Protein AF-A0A6J7I271-F1 (afdb_monomer_lite)

Foldseek 3Di:
DVVVVCLDLVNQLQCCAVVRPNDHGPDDLVPDDPVSSVSNVPHDDDPPDDDPCVVVVPDDDDDDPVCPVVVVVCCCVPPVVDD

Radius of gyration: 18.16 Å; chains: 1; bounding box: 30×26×49 Å

Secondary structure (DSSP, 8-state):
-HHHHHTSHHHHHHHHSTTTT-PPPSS-GGGS-HHHHHHHHTSPPPSSSPPHHHHHTTPPPPPPGGGHHHHHHHHIIIIIS--

Sequence (83 aa):
MVANLALSPEQQLAKATPEVWGQFTVLDIDRLPDDARARFEALPSSTVLPSYEELSANAHPELSADWVSPVDEGWRRSVLAGQ

Structure (mmCIF, N/CA/C/O backbone):
data_AF-A0A6J7I271-F1
#
_entry.id   AF-A0A6J7I271-F1
#
loop_
_atom_site.group_PDB
_atom_site.id
_atom_site.type_symbol
_atom_site.label_atom_id
_atom_site.label_alt_id
_atom_site.label_comp_id
_atom_site.label_asym_id
_atom_site.label_entity_id
_atom_site.label_seq_id
_atom_site.pdbx_PDB_ins_code
_atom_site.Cartn_x
_atom_site.Cartn_y
_atom_site.Cartn_z
_atom_site.occupancy
_atom_site.B_iso_or_equiv
_atom_site.auth_seq_id
_atom_site.auth_comp_id
_atom_site.auth_asym_id
_atom_site.auth_atom_id
_atom_site.pdbx_PDB_model_num
ATOM 1 N N . MET A 1 1 ? 10.420 -13.349 13.276 1.00 78.94 1 MET A N 1
ATOM 2 C CA . MET A 1 1 ? 11.189 -12.842 12.112 1.00 78.94 1 MET A CA 1
ATOM 3 C C . MET A 1 1 ? 10.658 -11.469 11.732 1.00 78.94 1 MET A C 1
ATOM 5 O O . MET A 1 1 ? 9.482 -11.225 11.973 1.00 78.94 1 MET A O 1
ATOM 9 N N . VAL A 1 2 ? 11.482 -10.601 11.134 1.0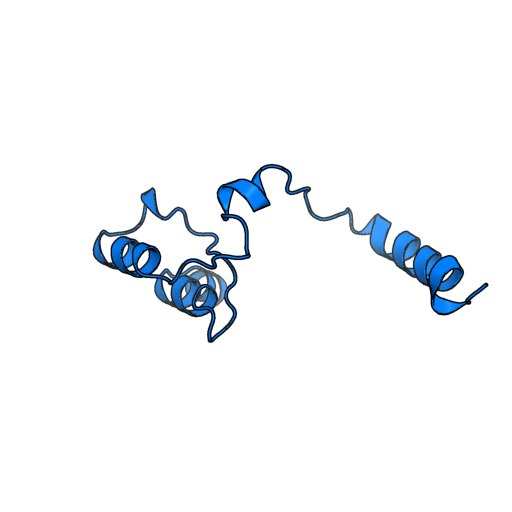0 92.88 2 VAL A N 1
ATOM 10 C CA . VAL A 1 2 ? 11.084 -9.233 10.731 1.00 92.88 2 VAL A CA 1
ATOM 11 C C . VAL A 1 2 ? 9.863 -9.231 9.802 1.00 92.88 2 VAL A C 1
ATOM 13 O O . VAL A 1 2 ? 9.012 -8.363 9.934 1.00 92.88 2 VAL A O 1
ATOM 16 N N . ALA A 1 3 ? 9.706 -10.249 8.950 1.00 95.00 3 ALA A N 1
ATOM 17 C CA . ALA A 1 3 ? 8.523 -10.400 8.100 1.00 95.00 3 ALA A CA 1
ATOM 18 C C . ALA A 1 3 ? 7.202 -10.454 8.896 1.00 95.00 3 ALA A C 1
ATOM 20 O O . ALA A 1 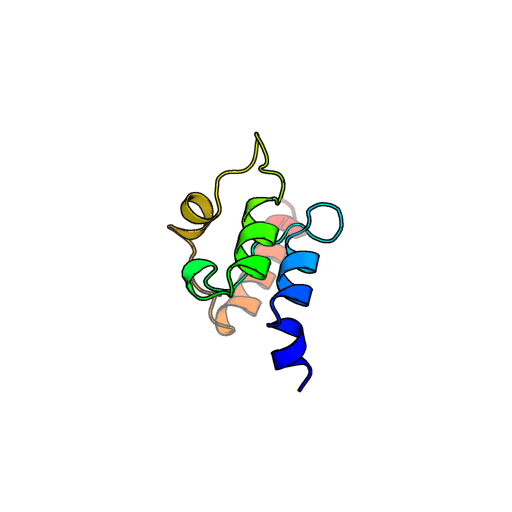3 ? 6.252 -9.762 8.550 1.00 95.00 3 ALA A O 1
ATOM 21 N N . ASN A 1 4 ? 7.152 -11.202 10.007 1.00 94.69 4 ASN A N 1
ATOM 22 C CA . ASN A 1 4 ? 5.945 -11.274 10.842 1.00 94.69 4 ASN A CA 1
ATOM 23 C C . ASN A 1 4 ? 5.642 -9.934 11.516 1.00 94.69 4 ASN A C 1
ATOM 25 O O . ASN A 1 4 ? 4.480 -9.591 11.691 1.00 94.69 4 ASN A O 1
ATOM 29 N N . LEU A 1 5 ? 6.683 -9.184 11.892 1.00 96.19 5 LEU A N 1
ATOM 30 C CA . LEU A 1 5 ? 6.509 -7.837 12.425 1.00 96.19 5 LEU A CA 1
ATOM 31 C C . LEU A 1 5 ? 5.955 -6.906 11.344 1.00 96.19 5 LEU A C 1
ATOM 33 O O . LEU A 1 5 ? 4.986 -6.208 11.600 1.00 96.19 5 LEU A O 1
ATOM 37 N N . ALA A 1 6 ? 6.517 -6.938 10.134 1.00 95.81 6 ALA A N 1
ATOM 38 C CA . ALA A 1 6 ? 6.038 -6.128 9.018 1.00 95.81 6 ALA A CA 1
ATOM 39 C C . ALA A 1 6 ? 4.568 -6.422 8.672 1.00 95.81 6 ALA A C 1
ATOM 41 O O . ALA A 1 6 ? 3.849 -5.515 8.268 1.00 95.81 6 ALA A O 1
ATOM 42 N N . LEU A 1 7 ? 4.110 -7.663 8.864 1.00 96.25 7 LEU A N 1
ATOM 43 C CA . LEU A 1 7 ? 2.720 -8.084 8.667 1.00 96.25 7 LEU A CA 1
ATOM 44 C C . LEU A 1 7 ? 1.838 -7.928 9.921 1.00 96.25 7 LEU A C 1
ATOM 46 O O . LEU A 1 7 ? 0.700 -8.388 9.916 1.00 96.25 7 LEU A O 1
ATOM 50 N N . SER A 1 8 ? 2.314 -7.307 11.004 1.00 96.81 8 SER A N 1
ATOM 51 C CA . SER A 1 8 ? 1.470 -7.084 12.181 1.00 96.81 8 SER A CA 1
ATOM 52 C C . SER A 1 8 ? 0.414 -5.998 11.911 1.00 96.81 8 SER A C 1
ATOM 54 O O . SER A 1 8 ? 0.681 -5.067 11.143 1.00 96.81 8 SER A O 1
ATOM 56 N N . PRO A 1 9 ? -0.767 -6.052 12.56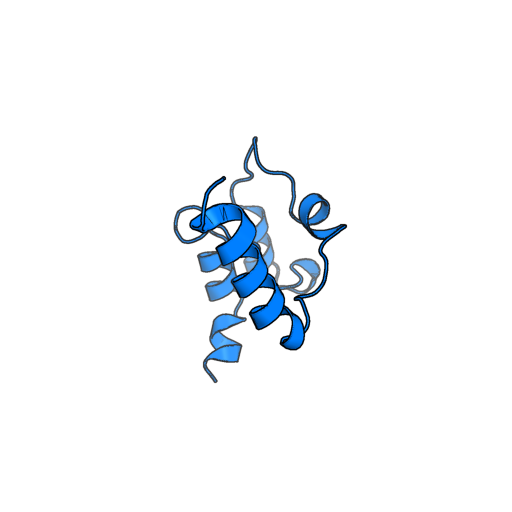3 1.00 97.50 9 PRO A N 1
ATOM 57 C CA . PRO A 1 9 ? -1.784 -5.006 12.431 1.00 97.50 9 PRO A CA 1
ATOM 58 C C . PRO A 1 9 ? -1.252 -3.606 12.745 1.00 97.50 9 PRO A C 1
ATOM 60 O O . PRO A 1 9 ? -1.569 -2.656 12.041 1.00 97.50 9 PRO A O 1
ATOM 63 N N . GLU A 1 10 ? -0.390 -3.479 13.754 1.00 97.12 10 GLU A N 1
ATOM 64 C CA . GLU A 1 10 ? 0.204 -2.199 14.148 1.00 97.12 10 GLU A CA 1
ATOM 65 C C . GLU A 1 10 ? 1.104 -1.609 13.058 1.00 97.12 10 GLU A C 1
ATOM 67 O O . GLU A 1 10 ? 0.993 -0.424 12.746 1.00 97.12 10 GLU A O 1
ATOM 72 N N . GLN A 1 11 ? 1.974 -2.426 12.452 1.00 97.62 11 GLN A N 1
ATOM 73 C CA . GLN A 1 11 ? 2.866 -1.963 11.386 1.00 97.62 11 GLN A CA 1
ATOM 74 C C . GLN A 1 11 ? 2.095 -1.662 10.101 1.00 97.62 11 GLN A C 1
ATOM 76 O O . GLN A 1 11 ? 2.380 -0.678 9.421 1.00 97.62 11 GLN A O 1
ATOM 81 N N . GLN A 1 12 ? 1.084 -2.470 9.783 1.00 97.81 12 GLN A N 1
ATOM 82 C CA . GLN A 1 12 ? 0.240 -2.242 8.614 1.00 97.81 12 GLN A CA 1
ATOM 83 C C . GLN A 1 12 ? -0.638 -0.999 8.771 1.00 97.81 12 GLN A C 1
ATOM 85 O O . GLN A 1 12 ? -0.803 -0.261 7.803 1.00 97.81 12 GLN A O 1
ATOM 90 N N . LEU A 1 13 ? -1.128 -0.713 9.981 1.00 97.88 13 LEU A N 1
ATOM 91 C CA . LEU A 1 13 ? -1.853 0.520 10.271 1.00 97.88 13 LEU A CA 1
ATOM 92 C C . LEU A 1 13 ? -0.942 1.741 10.129 1.00 97.88 13 LEU A C 1
ATOM 94 O O . LEU A 1 13 ? -1.300 2.672 9.418 1.00 97.88 13 LEU A O 1
ATOM 98 N N . ALA A 1 14 ? 0.256 1.713 10.726 1.00 97.56 14 ALA A N 1
ATOM 99 C CA . ALA A 1 14 ? 1.226 2.800 10.586 1.00 97.56 14 ALA A CA 1
ATOM 100 C C . ALA A 1 14 ? 1.607 3.045 9.116 1.00 97.56 14 ALA A C 1
ATOM 102 O O . ALA A 1 14 ? 1.725 4.188 8.691 1.00 97.56 14 ALA A O 1
ATOM 103 N N . LYS A 1 15 ? 1.746 1.980 8.318 1.00 97.31 15 LYS A N 1
ATOM 104 C CA . LYS A 1 15 ? 1.985 2.073 6.872 1.00 97.31 15 LYS A CA 1
ATOM 105 C C . LYS A 1 15 ? 0.797 2.685 6.116 1.00 97.31 15 LYS A C 1
ATOM 107 O O . LYS A 1 15 ? 1.005 3.414 5.149 1.00 97.31 15 LYS A O 1
ATOM 112 N N . ALA A 1 16 ? -0.430 2.382 6.534 1.00 95.94 16 ALA A N 1
ATOM 113 C CA . ALA A 1 16 ? -1.652 2.890 5.915 1.00 95.94 16 ALA A CA 1
ATOM 114 C C . ALA A 1 16 ? -1.991 4.334 6.326 1.00 95.94 16 ALA A C 1
ATOM 116 O O . ALA A 1 16 ? -2.729 5.003 5.609 1.00 95.94 16 ALA A O 1
ATOM 117 N N . THR A 1 17 ? -1.437 4.840 7.431 1.00 96.25 17 THR A N 1
ATOM 118 C CA . THR A 1 17 ? -1.577 6.243 7.843 1.00 96.25 17 THR A CA 1
ATOM 119 C C . THR A 1 17 ? -0.986 7.186 6.778 1.00 96.25 17 THR A C 1
ATOM 121 O O . THR A 1 17 ? 0.210 7.070 6.478 1.00 96.25 17 THR A O 1
ATOM 124 N N . PRO A 1 18 ? -1.775 8.123 6.208 1.00 93.38 18 PRO A N 1
ATOM 125 C CA . PRO A 1 18 ? -1.321 9.011 5.131 1.00 93.38 18 PRO A CA 1
ATOM 126 C C . PRO A 1 18 ? -0.117 9.883 5.482 1.00 93.38 18 PRO A C 1
ATOM 128 O O . PRO A 1 18 ? 0.733 10.124 4.632 1.00 93.38 18 PRO A O 1
ATOM 131 N N . GLU A 1 19 ? -0.004 10.318 6.737 1.00 95.25 19 GLU A N 1
ATOM 132 C CA . GLU A 1 19 ? 1.108 11.143 7.219 1.00 95.25 19 GLU A CA 1
ATOM 133 C C . GLU A 1 19 ? 2.436 10.372 7.301 1.00 95.25 19 GLU A C 1
ATOM 135 O O . GLU A 1 19 ? 3.493 10.982 7.459 1.00 95.25 19 GLU A O 1
ATOM 140 N N . VAL A 1 20 ? 2.392 9.038 7.211 1.00 96.25 20 VAL A N 1
ATOM 141 C CA . VAL A 1 20 ? 3.569 8.162 7.273 1.00 96.25 20 VAL A CA 1
ATOM 142 C C . VAL A 1 20 ? 3.928 7.638 5.886 1.00 96.25 20 VAL A C 1
ATOM 144 O O . VAL A 1 20 ? 5.023 7.896 5.394 1.00 96.25 20 VAL A O 1
ATOM 147 N N . TRP A 1 21 ? 3.019 6.888 5.256 1.00 95.19 21 TRP A N 1
ATOM 148 C CA . TRP A 1 21 ? 3.209 6.368 3.894 1.00 95.19 21 TRP A CA 1
ATOM 149 C C . TRP A 1 21 ? 1.887 6.339 3.111 1.00 95.19 21 TRP A C 1
ATOM 151 O O . TRP A 1 21 ? 1.876 6.639 1.922 1.00 95.19 21 TRP A O 1
ATOM 161 N N . GLY A 1 22 ? 0.757 6.028 3.752 1.00 93.12 22 GLY A N 1
ATOM 162 C CA . GLY A 1 22 ? -0.553 6.011 3.088 1.00 93.12 22 GLY A CA 1
ATOM 163 C C . GLY A 1 22 ? -0.789 4.801 2.179 1.00 93.12 22 GLY A C 1
ATOM 164 O O . GLY A 1 22 ? -1.718 4.802 1.376 1.00 93.12 22 GLY A O 1
ATOM 165 N N . GLN A 1 23 ? 0.039 3.759 2.279 1.00 92.62 23 GLN A N 1
ATOM 166 C CA . GLN A 1 23 ? -0.110 2.556 1.463 1.00 92.62 23 GLN A CA 1
ATOM 167 C C . GLN A 1 23 ? -1.108 1.601 2.120 1.00 92.62 23 GLN A C 1
ATOM 169 O O . GLN A 1 23 ? -0.843 1.111 3.224 1.00 92.62 23 GLN A O 1
ATOM 174 N N . PHE A 1 24 ? -2.171 1.240 1.395 1.00 92.88 24 PHE A N 1
ATOM 175 C CA . PHE A 1 24 ? -3.188 0.280 1.840 1.00 92.88 24 PHE A CA 1
ATOM 176 C C . PHE A 1 24 ? -2.590 -0.994 2.461 1.00 92.88 24 PHE A C 1
ATOM 178 O O . PHE A 1 24 ? -1.520 -1.481 2.066 1.00 92.88 24 PHE A O 1
ATOM 185 N N . THR A 1 25 ? -3.271 -1.510 3.483 1.00 94.88 25 THR A N 1
ATOM 186 C CA . THR A 1 25 ? -2.873 -2.731 4.192 1.00 94.88 25 THR A CA 1
ATOM 187 C C . THR A 1 25 ? -2.987 -3.958 3.288 1.00 94.88 25 THR A C 1
ATOM 189 O O . THR A 1 25 ? -3.849 -4.017 2.418 1.00 94.88 25 THR A O 1
ATOM 192 N N . VAL A 1 26 ? -2.113 -4.944 3.500 1.00 93.69 26 VAL A N 1
ATOM 193 C CA . VAL A 1 26 ? -2.229 -6.279 2.876 1.00 93.69 26 VAL A CA 1
ATOM 194 C C . VAL A 1 26 ? -3.025 -7.260 3.741 1.00 93.69 26 VAL A C 1
ATOM 196 O O . VAL A 1 26 ? -3.211 -8.413 3.362 1.00 93.69 26 VAL A O 1
ATOM 199 N N . LEU A 1 27 ? -3.430 -6.833 4.939 1.00 95.69 27 LEU A N 1
ATOM 200 C CA . LEU A 1 27 ? -4.218 -7.653 5.848 1.00 95.69 27 LEU A CA 1
ATOM 201 C C . LEU A 1 27 ? -5.675 -7.656 5.418 1.00 95.69 27 LEU A C 1
ATOM 203 O O . LEU A 1 27 ? -6.233 -6.625 5.055 1.00 95.69 27 LEU A O 1
ATOM 207 N N . ASP A 1 28 ? -6.290 -8.818 5.562 1.00 94.62 28 ASP A N 1
ATOM 208 C CA . ASP A 1 28 ? -7.733 -8.960 5.501 1.00 94.62 28 ASP A CA 1
ATOM 209 C C . ASP A 1 28 ? -8.347 -8.354 6.774 1.00 94.62 28 ASP A C 1
ATOM 211 O O . ASP A 1 28 ? -8.242 -8.930 7.863 1.00 94.62 28 ASP A O 1
ATOM 215 N N . ILE A 1 29 ? -8.938 -7.163 6.633 1.00 94.19 29 ILE A N 1
ATOM 216 C CA . ILE A 1 29 ? -9.539 -6.396 7.733 1.00 94.19 29 ILE A CA 1
ATOM 217 C C . ILE A 1 29 ? -10.686 -7.186 8.378 1.00 94.19 29 ILE A C 1
ATOM 219 O O . ILE A 1 29 ? -10.869 -7.112 9.596 1.00 94.19 29 ILE A O 1
ATOM 223 N N . ASP A 1 30 ? -11.387 -8.025 7.607 1.00 95.12 30 ASP A N 1
ATOM 224 C CA . ASP A 1 30 ? -12.508 -8.820 8.100 1.00 95.12 30 ASP A CA 1
ATOM 225 C C . ASP A 1 30 ? -12.100 -9.956 9.035 1.00 95.12 30 ASP A C 1
ATOM 227 O O . ASP A 1 30 ? -12.938 -10.526 9.740 1.00 95.12 30 ASP A O 1
ATOM 231 N N . ARG A 1 31 ? -10.807 -10.260 9.094 1.00 96.31 31 ARG A N 1
ATOM 232 C CA . ARG A 1 31 ? -10.245 -11.300 9.957 1.00 96.31 31 ARG A CA 1
ATOM 233 C C . ARG A 1 31 ? -9.503 -10.735 11.162 1.00 96.31 31 ARG A C 1
ATOM 235 O O . ARG A 1 31 ? -8.952 -11.513 11.944 1.00 96.31 31 ARG A O 1
ATOM 242 N N . LEU A 1 32 ? -9.459 -9.411 11.310 1.00 97.12 32 LEU A N 1
ATOM 243 C CA . LEU A 1 32 ? -8.811 -8.757 12.439 1.00 97.12 32 LEU A CA 1
ATOM 244 C C . LEU A 1 32 ? -9.714 -8.742 13.683 1.00 97.12 32 LEU A C 1
ATOM 246 O O . LEU A 1 32 ? -10.940 -8.713 13.549 1.00 97.12 32 LEU A O 1
ATOM 250 N N . PRO A 1 33 ? -9.116 -8.710 14.890 1.00 97.19 33 PRO A N 1
ATOM 251 C CA . PRO A 1 33 ? -9.823 -8.351 16.116 1.00 97.19 33 PRO A CA 1
ATOM 252 C C . PRO A 1 33 ? -10.533 -6.994 15.996 1.00 97.19 33 PRO A C 1
ATOM 254 O O . PRO A 1 33 ? -10.057 -6.102 15.289 1.00 97.19 33 PRO A O 1
ATOM 257 N N . ASP A 1 34 ? -11.648 -6.831 16.710 1.00 97.56 34 ASP A N 1
ATOM 258 C CA . ASP A 1 34 ? -12.532 -5.662 16.590 1.00 97.56 34 ASP A CA 1
ATOM 259 C C . ASP A 1 34 ? -11.821 -4.327 16.861 1.00 97.56 34 ASP A C 1
ATOM 261 O O . ASP A 1 34 ? -12.079 -3.333 16.183 1.00 97.56 34 ASP A O 1
ATOM 265 N N . ASP A 1 35 ? -10.884 -4.297 17.812 1.00 97.06 35 ASP A N 1
ATOM 266 C CA . ASP A 1 35 ? -10.102 -3.103 18.139 1.00 97.06 35 ASP A CA 1
ATOM 267 C C . ASP A 1 35 ? -9.169 -2.696 16.989 1.00 97.06 35 ASP A C 1
ATOM 269 O O . ASP A 1 35 ? -9.056 -1.515 16.659 1.00 97.06 35 ASP A O 1
ATOM 273 N N . ALA A 1 36 ? -8.525 -3.667 16.342 1.00 96.88 36 ALA A N 1
ATOM 274 C CA . ALA A 1 36 ? -7.671 -3.421 15.189 1.00 96.88 36 ALA A CA 1
ATOM 275 C C . ALA A 1 36 ? -8.498 -2.999 13.968 1.00 96.88 36 ALA A C 1
ATOM 277 O O . ALA A 1 36 ? -8.134 -2.033 13.298 1.00 96.88 36 ALA A O 1
ATOM 278 N N . ARG A 1 37 ? -9.626 -3.673 13.710 1.00 97.81 37 ARG A N 1
ATOM 279 C CA . ARG A 1 37 ? -10.564 -3.320 12.636 1.00 97.81 37 ARG A CA 1
ATOM 280 C C . ARG A 1 37 ? -11.040 -1.873 12.766 1.00 97.81 37 ARG A C 1
ATOM 282 O O . ARG A 1 37 ? -10.873 -1.098 11.827 1.00 97.81 37 ARG A O 1
ATOM 289 N N . ALA A 1 38 ? -11.527 -1.485 13.945 1.00 97.75 38 ALA A N 1
ATOM 290 C CA . ALA A 1 38 ? -12.015 -0.131 14.203 1.00 97.75 38 ALA A CA 1
ATOM 291 C C . ALA A 1 38 ? -10.942 0.942 13.944 1.00 97.75 38 ALA A C 1
ATOM 293 O O . ALA A 1 38 ? -11.243 2.039 13.477 1.00 97.75 38 ALA A O 1
ATOM 294 N N . ARG A 1 39 ? -9.665 0.631 14.205 1.00 97.62 39 ARG A N 1
ATOM 295 C CA . ARG A 1 39 ? -8.552 1.546 13.909 1.00 97.62 39 ARG A CA 1
ATOM 296 C C . ARG A 1 39 ? -8.309 1.723 12.410 1.00 97.62 39 ARG A C 1
ATOM 298 O O . ARG A 1 39 ? -7.947 2.825 12.009 1.00 97.62 39 ARG A O 1
ATOM 305 N N . PHE A 1 40 ? -8.496 0.681 11.599 1.00 96.62 40 PHE A N 1
ATOM 306 C CA . PHE A 1 40 ? -8.421 0.799 10.139 1.00 96.62 40 PHE A CA 1
ATOM 307 C C . PHE A 1 40 ? -9.612 1.575 9.570 1.00 96.62 40 PHE A C 1
ATOM 309 O O . PHE A 1 40 ? -9.415 2.428 8.712 1.00 96.62 40 PHE A O 1
ATOM 316 N N . GLU A 1 41 ? -10.823 1.338 10.078 1.00 94.44 41 GLU A N 1
ATOM 317 C CA . GLU A 1 41 ? -12.036 2.067 9.670 1.00 94.44 41 GLU A CA 1
ATOM 318 C C . GLU A 1 41 ? -11.973 3.565 10.007 1.00 94.44 41 GLU A C 1
ATOM 320 O O . GLU A 1 41 ? -12.559 4.388 9.310 1.00 94.44 41 GLU A O 1
ATOM 325 N N . ALA A 1 42 ? -11.230 3.931 11.055 1.00 96.12 42 ALA A N 1
ATOM 326 C CA . ALA A 1 42 ? -11.006 5.318 11.448 1.00 96.12 42 ALA A CA 1
ATOM 327 C C . ALA A 1 42 ? -9.962 6.057 10.586 1.00 96.12 42 ALA A C 1
ATOM 329 O O . ALA A 1 42 ? -9.754 7.256 10.793 1.00 96.12 42 ALA A O 1
ATOM 330 N N . LEU A 1 43 ? -9.279 5.377 9.653 1.00 94.62 43 LEU A N 1
ATOM 331 C CA . LEU A 1 43 ? -8.342 6.045 8.750 1.00 94.62 43 LEU A CA 1
ATOM 332 C C . LEU A 1 43 ? -9.089 7.032 7.839 1.00 94.62 43 LEU A C 1
ATOM 334 O O . LEU A 1 43 ? -10.171 6.722 7.336 1.00 94.62 43 LEU A O 1
ATOM 338 N N . PRO A 1 44 ? -8.519 8.221 7.584 1.00 92.81 44 PRO A N 1
ATOM 339 C CA . PRO A 1 44 ? -9.166 9.205 6.733 1.00 92.81 44 PRO A CA 1
ATOM 340 C C . PRO A 1 44 ? -9.233 8.709 5.283 1.00 92.81 44 PRO A C 1
ATOM 342 O O . PRO A 1 44 ? -8.238 8.269 4.707 1.00 92.81 44 PRO A O 1
ATOM 345 N N . SER A 1 45 ? -10.407 8.835 4.667 1.00 86.88 45 SER A N 1
ATOM 346 C CA . SER A 1 45 ? -10.586 8.604 3.234 1.00 86.88 45 SER A CA 1
ATOM 347 C C . SER A 1 45 ? -10.155 9.829 2.428 1.00 86.88 45 SER A C 1
ATOM 349 O O . SER A 1 45 ? -10.485 10.962 2.787 1.00 86.88 45 SER A O 1
ATOM 351 N N . SER A 1 46 ? -9.491 9.616 1.294 1.00 86.69 46 SER A N 1
ATOM 352 C CA . SER A 1 46 ? -9.206 10.688 0.338 1.00 86.69 46 SER A CA 1
ATOM 353 C C . SER A 1 46 ? -10.421 10.966 -0.548 1.00 86.69 46 SER A C 1
ATOM 355 O O . SER A 1 46 ? -11.079 10.040 -1.007 1.00 86.69 46 SER A O 1
ATOM 357 N N . THR A 1 47 ? -10.702 12.239 -0.833 1.00 90.25 47 THR A N 1
ATOM 358 C CA . THR A 1 47 ? -11.768 12.645 -1.769 1.00 90.25 47 THR A CA 1
ATOM 359 C C . THR A 1 47 ? -11.344 12.582 -3.236 1.00 90.25 47 THR A C 1
ATOM 361 O O . THR A 1 47 ? -12.186 12.717 -4.120 1.00 90.25 47 THR A O 1
ATOM 364 N N . VAL A 1 48 ? -10.044 12.413 -3.501 1.00 91.62 48 VAL A N 1
ATOM 365 C CA . VAL A 1 48 ? -9.466 12.430 -4.856 1.00 91.62 48 VAL A CA 1
ATOM 366 C C . VAL A 1 48 ? -8.850 11.095 -5.269 1.00 91.62 48 VAL A C 1
ATOM 368 O O . VAL A 1 48 ? -8.548 10.915 -6.446 1.00 91.62 48 VAL A O 1
ATOM 371 N N . LEU A 1 49 ? -8.643 10.171 -4.326 1.00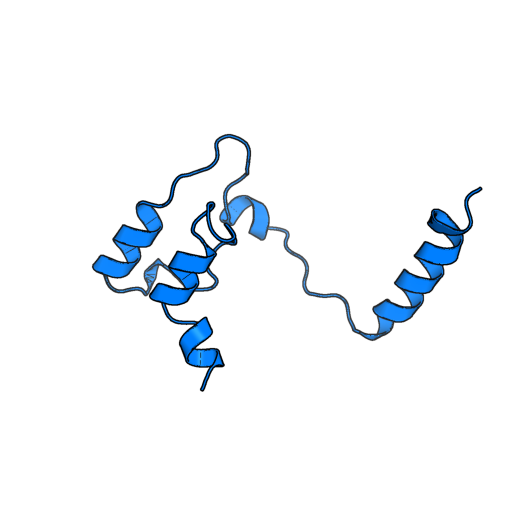 88.75 49 LEU A N 1
ATOM 372 C CA . LEU A 1 49 ? -8.145 8.829 -4.626 1.00 88.75 49 LEU A CA 1
ATOM 373 C C . LEU A 1 49 ? -9.315 7.837 -4.631 1.00 88.75 49 LEU A C 1
ATOM 375 O O . LEU A 1 49 ? -10.116 7.874 -3.696 1.00 88.75 49 LEU A O 1
ATOM 379 N N . PRO A 1 50 ? -9.396 6.943 -5.632 1.00 90.12 50 PRO A N 1
ATOM 380 C CA . PRO A 1 50 ? -10.341 5.831 -5.612 1.00 90.12 50 PRO A CA 1
ATOM 381 C C . PRO A 1 50 ? -10.106 4.903 -4.412 1.00 90.12 50 PRO A C 1
ATOM 383 O O . PRO A 1 50 ? -9.027 4.902 -3.805 1.00 90.12 50 PRO A O 1
ATOM 386 N N . SER A 1 51 ? -11.109 4.089 -4.084 1.00 88.81 51 SER A N 1
ATOM 387 C CA . SER A 1 51 ? -11.001 3.104 -3.007 1.00 88.81 51 SER A CA 1
ATOM 388 C C . SER A 1 51 ? -9.976 2.011 -3.339 1.00 88.81 51 SER A C 1
ATOM 390 O O . SER A 1 51 ? -9.595 1.802 -4.494 1.00 88.81 51 SER A O 1
ATOM 392 N N . TYR A 1 52 ? -9.537 1.262 -2.323 1.00 87.50 52 TYR A N 1
ATOM 393 C CA . TYR A 1 52 ? -8.673 0.102 -2.553 1.00 87.50 52 TYR A CA 1
ATOM 394 C C . TYR A 1 52 ? -9.333 -0.938 -3.470 1.00 87.50 52 TYR A C 1
ATOM 396 O O . TYR A 1 52 ? -8.668 -1.498 -4.338 1.00 87.50 52 TYR A O 1
ATOM 404 N N . GLU A 1 53 ? -10.635 -1.184 -3.312 1.00 88.81 53 GLU A N 1
ATOM 405 C CA . GLU A 1 53 ? -11.385 -2.130 -4.148 1.00 88.81 53 GLU A CA 1
ATOM 406 C C . GLU A 1 53 ? -11.392 -1.690 -5.615 1.00 88.81 53 GLU A C 1
ATOM 408 O O . GLU A 1 53 ? -11.160 -2.504 -6.506 1.00 88.81 53 GLU A O 1
ATOM 413 N N . GLU A 1 54 ? -11.557 -0.392 -5.874 1.00 92.12 54 GLU A N 1
ATOM 414 C CA . GLU A 1 54 ? -11.494 0.157 -7.230 1.00 92.12 54 GLU A CA 1
ATOM 415 C C . GLU A 1 54 ? -10.084 0.046 -7.828 1.00 92.12 54 GLU A C 1
ATOM 417 O O . GLU A 1 54 ? -9.927 -0.386 -8.972 1.00 92.12 54 GLU A O 1
ATOM 422 N N . LEU A 1 55 ? -9.046 0.392 -7.057 1.00 89.75 55 LEU A N 1
ATOM 423 C CA . LEU A 1 55 ? -7.652 0.329 -7.514 1.00 89.75 55 LEU A CA 1
ATOM 424 C C . LEU A 1 55 ? -7.168 -1.110 -7.739 1.00 89.75 55 LEU A C 1
ATOM 426 O O . LEU A 1 55 ? -6.371 -1.359 -8.645 1.00 89.75 55 LEU A O 1
ATOM 430 N N . SER A 1 56 ? -7.628 -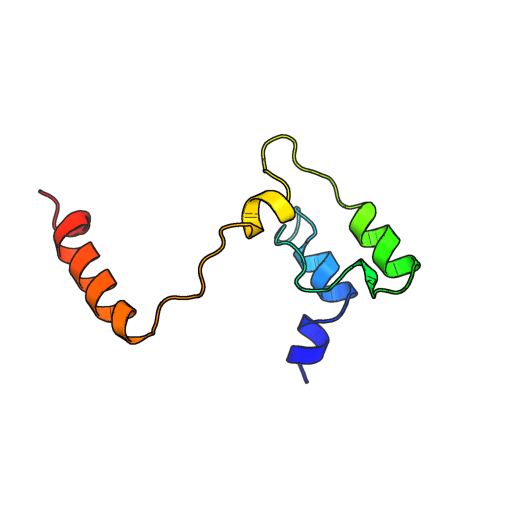2.058 -6.923 1.00 88.19 56 SER A N 1
ATOM 431 C CA . SER A 1 56 ? -7.182 -3.455 -6.972 1.00 88.19 56 SER A CA 1
ATOM 432 C C . SER A 1 56 ? -7.900 -4.293 -8.029 1.00 88.19 56 SER A C 1
ATOM 434 O O . SER A 1 56 ? -7.334 -5.288 -8.481 1.00 88.19 56 SER A O 1
ATOM 436 N N . ALA A 1 57 ? -9.085 -3.878 -8.492 1.00 92.25 57 ALA A N 1
ATOM 437 C CA . ALA A 1 57 ? -9.923 -4.651 -9.413 1.00 92.25 57 ALA A CA 1
ATOM 438 C C . ALA A 1 57 ? -9.213 -5.099 -10.706 1.00 92.25 57 ALA A C 1
ATOM 440 O O . ALA A 1 57 ? -9.522 -6.162 -11.239 1.00 92.25 57 ALA A O 1
ATOM 441 N N . ASN A 1 58 ? -8.260 -4.305 -11.207 1.00 91.06 58 ASN A N 1
ATOM 442 C CA . ASN A 1 58 ? -7.499 -4.594 -12.431 1.00 91.06 58 ASN A CA 1
ATOM 443 C C . ASN A 1 58 ? -5.981 -4.621 -12.192 1.00 91.06 58 ASN A C 1
ATOM 445 O O . ASN A 1 58 ? -5.192 -4.382 -13.114 1.00 91.06 58 ASN A O 1
ATOM 449 N N . ALA A 1 59 ? -5.555 -4.867 -10.951 1.00 89.56 59 ALA A N 1
ATOM 450 C CA . ALA A 1 59 ? -4.140 -4.979 -10.634 1.00 89.56 59 ALA A CA 1
ATOM 451 C C . ALA A 1 59 ? -3.534 -6.179 -11.379 1.00 89.56 59 ALA A C 1
ATOM 453 O O . ALA A 1 59 ? -3.987 -7.316 -11.244 1.00 89.56 59 ALA A O 1
ATOM 454 N N . HIS A 1 60 ? -2.504 -5.916 -12.181 1.00 90.31 60 HIS A N 1
ATOM 455 C CA . HIS A 1 60 ? -1.745 -6.962 -12.859 1.00 90.31 60 HIS A CA 1
ATOM 456 C C . HIS A 1 60 ? -0.616 -7.450 -11.942 1.00 90.31 60 HIS A C 1
ATOM 458 O O . HIS A 1 60 ? -0.088 -6.655 -11.158 1.00 90.31 60 HIS A O 1
ATOM 464 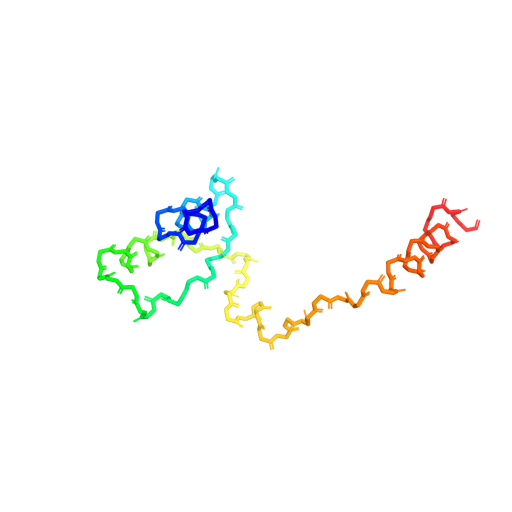N N . PRO A 1 61 ? -0.230 -8.736 -12.023 1.00 89.69 61 PRO A N 1
ATOM 465 C CA . PRO A 1 61 ? 0.920 -9.233 -11.285 1.00 89.69 61 PRO A CA 1
ATOM 466 C C . PRO A 1 61 ? 2.198 -8.509 -11.714 1.00 89.69 61 PRO A C 1
ATOM 468 O O . PRO A 1 61 ? 2.278 -7.930 -12.801 1.00 89.69 61 PRO A O 1
ATOM 471 N N . GLU A 1 62 ? 3.212 -8.585 -10.855 1.00 91.12 62 GLU A N 1
ATOM 472 C CA . GLU A 1 62 ? 4.547 -8.109 -11.196 1.00 91.12 62 GLU A CA 1
ATOM 473 C C . GLU A 1 62 ? 5.050 -8.796 -12.475 1.00 91.12 62 GLU A C 1
ATOM 475 O O . GLU A 1 62 ? 4.804 -9.985 -12.711 1.00 91.12 62 GLU A O 1
ATOM 480 N N . LEU A 1 63 ? 5.728 -8.024 -13.326 1.00 91.94 63 LEU A N 1
ATOM 481 C CA . LEU A 1 63 ? 6.302 -8.543 -14.561 1.00 91.94 63 LEU A CA 1
ATOM 482 C C . LEU A 1 63 ? 7.363 -9.604 -14.246 1.00 91.94 63 LEU A C 1
ATOM 484 O O . LEU A 1 63 ? 8.099 -9.494 -13.268 1.00 91.94 63 LEU A O 1
ATOM 488 N N . SER A 1 64 ? 7.484 -10.611 -15.119 1.00 94.69 64 SER A N 1
ATOM 489 C CA . SER A 1 64 ? 8.606 -11.556 -15.037 1.00 94.69 64 SER A CA 1
ATOM 490 C C . SER A 1 64 ? 9.937 -10.800 -15.070 1.00 94.69 64 SER A C 1
ATOM 492 O O . SER A 1 64 ? 10.086 -9.840 -15.828 1.00 94.69 64 SER A O 1
ATOM 494 N N . ALA A 1 65 ? 10.921 -11.273 -14.302 1.00 95.62 65 ALA A N 1
ATOM 495 C CA . ALA A 1 65 ? 12.256 -10.679 -14.238 1.00 95.62 65 ALA A CA 1
ATOM 496 C C . ALA A 1 65 ? 12.926 -10.554 -15.621 1.00 95.62 65 ALA A C 1
ATOM 498 O O . ALA A 1 65 ? 13.676 -9.606 -15.855 1.00 95.62 65 ALA A O 1
ATOM 499 N N . ASP A 1 66 ? 12.595 -11.441 -16.565 1.00 96.81 66 ASP A N 1
ATOM 500 C CA . ASP A 1 66 ? 13.098 -11.398 -17.945 1.00 96.81 66 ASP A CA 1
ATOM 501 C C . ASP A 1 66 ? 12.712 -10.106 -18.692 1.00 96.81 66 ASP A C 1
ATOM 503 O O . ASP A 1 66 ? 13.358 -9.743 -19.674 1.00 96.81 66 ASP A O 1
ATOM 507 N N . TRP A 1 67 ? 11.683 -9.383 -18.230 1.00 96.00 67 TRP A N 1
ATOM 508 C CA . TRP A 1 67 ? 11.249 -8.106 -18.808 1.00 96.00 67 TRP A CA 1
ATOM 509 C C . TRP A 1 67 ? 12.038 -6.895 -18.321 1.00 96.00 67 TRP A C 1
ATOM 511 O O . TRP A 1 67 ? 11.964 -5.845 -18.960 1.00 96.00 67 TRP A O 1
ATOM 521 N N . VAL A 1 68 ? 12.829 -7.023 -17.253 1.00 95.44 68 VAL A N 1
ATOM 522 C CA . VAL A 1 68 ? 13.579 -5.889 -16.696 1.00 95.44 68 VAL A CA 1
ATOM 523 C C . VAL A 1 68 ? 14.543 -5.310 -17.738 1.00 95.44 68 VAL A C 1
ATOM 525 O O . VAL A 1 68 ? 14.497 -4.111 -18.014 1.00 95.44 68 VAL A O 1
ATOM 528 N N . SER A 1 69 ? 15.370 -6.146 -18.378 1.00 96.50 69 SER A N 1
ATOM 529 C CA . SER A 1 69 ? 16.336 -5.672 -19.383 1.00 96.50 69 SER A CA 1
ATOM 530 C C . SER A 1 69 ? 15.677 -5.108 -20.654 1.00 96.50 69 SER A C 1
ATOM 532 O O . SER A 1 69 ? 16.084 -4.028 -21.086 1.00 96.50 69 SER A O 1
ATOM 534 N N . PRO A 1 70 ? 14.653 -5.752 -21.254 1.00 96.50 70 PRO A N 1
ATOM 535 C CA . PRO A 1 70 ? 13.911 -5.174 -22.375 1.00 96.50 70 PRO A CA 1
ATOM 536 C C . PRO A 1 70 ? 13.288 -3.805 -22.081 1.00 96.50 70 PRO A C 1
ATOM 538 O O . PRO A 1 70 ? 13.344 -2.922 -22.939 1.00 96.50 70 PRO A O 1
ATOM 541 N N . VAL A 1 71 ? 12.705 -3.615 -20.891 1.00 95.31 71 VAL A N 1
ATOM 542 C CA . VAL A 1 71 ? 12.096 -2.334 -20.493 1.00 95.31 71 VAL A CA 1
ATOM 543 C C . VAL A 1 71 ? 13.161 -1.250 -20.348 1.00 95.31 71 VAL A C 1
ATOM 545 O O . VAL A 1 71 ? 12.984 -0.156 -20.881 1.00 95.31 71 VAL A O 1
ATOM 548 N N . ASP A 1 72 ? 14.283 -1.558 -19.697 1.00 95.00 72 ASP A N 1
ATOM 549 C CA . ASP A 1 72 ? 15.405 -0.629 -19.518 1.00 95.00 72 ASP A CA 1
ATOM 550 C C . ASP A 1 72 ? 16.002 -0.180 -20.867 1.00 95.00 72 ASP A C 1
ATOM 552 O O . ASP A 1 72 ? 16.175 1.014 -21.121 1.00 95.00 72 ASP A O 1
ATOM 556 N N . GLU A 1 73 ? 16.225 -1.113 -21.797 1.00 96.19 73 GLU A N 1
ATOM 557 C CA . GLU A 1 73 ? 16.703 -0.784 -23.146 1.00 96.19 73 GLU A CA 1
ATOM 558 C C . GLU A 1 73 ? 15.662 -0.004 -23.963 1.00 96.19 73 GLU A C 1
ATOM 560 O O . GLU A 1 73 ? 15.988 0.945 -24.681 1.00 96.19 73 GLU A O 1
ATOM 565 N N . GLY A 1 74 ? 14.384 -0.374 -23.850 1.00 95.81 74 GLY A N 1
ATOM 566 C CA . GLY A 1 74 ? 13.284 0.365 -24.465 1.00 95.81 74 GLY A CA 1
ATOM 567 C C . GLY A 1 74 ? 13.230 1.816 -23.985 1.00 95.81 74 GLY A C 1
ATOM 568 O O . GLY A 1 74 ? 13.101 2.729 -24.806 1.00 95.81 74 GLY A O 1
ATOM 569 N N . TRP A 1 75 ? 13.403 2.031 -22.679 1.00 94.75 75 TRP A N 1
ATOM 570 C CA . TRP A 1 75 ? 13.445 3.353 -22.060 1.00 94.75 75 TRP A CA 1
ATOM 571 C C . TRP A 1 75 ? 14.640 4.177 -22.543 1.00 94.75 75 TRP A C 1
ATOM 573 O O . TRP A 1 75 ? 14.470 5.338 -22.928 1.00 94.75 75 TRP A O 1
ATOM 583 N N . ARG A 1 76 ? 15.840 3.577 -22.602 1.00 95.25 76 ARG A N 1
ATOM 584 C CA . ARG A 1 76 ? 17.032 4.248 -23.142 1.00 95.25 76 ARG A CA 1
ATOM 585 C C . ARG A 1 76 ? 16.814 4.733 -24.567 1.00 95.25 76 ARG A C 1
ATOM 587 O O . ARG A 1 76 ? 17.097 5.890 -24.849 1.00 95.25 76 ARG A O 1
ATOM 594 N N . ARG A 1 77 ? 16.274 3.878 -25.437 1.00 94.69 77 ARG A N 1
ATOM 595 C CA . ARG A 1 77 ? 16.055 4.212 -26.851 1.00 94.69 77 ARG A CA 1
ATOM 596 C C . ARG A 1 77 ? 14.922 5.203 -27.089 1.00 94.69 77 ARG A C 1
ATOM 598 O O . ARG A 1 77 ? 15.025 5.996 -28.010 1.00 94.69 77 ARG A O 1
ATOM 605 N N . SER A 1 78 ? 13.846 5.136 -26.306 1.00 94.25 78 SER A N 1
ATOM 606 C CA . SER A 1 78 ? 12.596 5.842 -26.641 1.00 94.25 78 SER A CA 1
ATOM 607 C C . SER A 1 78 ? 12.340 7.083 -25.791 1.00 94.25 78 SER A C 1
ATOM 609 O O . SER A 1 78 ? 11.526 7.918 -26.171 1.00 94.25 78 SER A O 1
ATOM 611 N N . VAL A 1 79 ? 12.991 7.192 -24.629 1.00 93.19 79 VAL A N 1
ATOM 612 C CA . VAL A 1 79 ? 12.786 8.303 -23.692 1.00 93.19 79 VAL A CA 1
ATOM 613 C C . VAL A 1 79 ? 14.081 9.065 -23.438 1.00 93.19 79 VAL A C 1
ATOM 615 O O . VAL A 1 79 ? 14.107 10.280 -23.607 1.00 93.19 79 VAL A O 1
ATOM 618 N N . LEU A 1 80 ? 15.164 8.375 -23.056 1.00 84.69 80 LEU A N 1
ATOM 619 C CA . LEU A 1 80 ? 16.437 9.034 -22.717 1.00 84.69 80 LEU A CA 1
ATOM 620 C C . LEU A 1 80 ? 17.236 9.493 -23.934 1.00 84.69 80 LEU A C 1
ATOM 622 O O . LEU A 1 80 ? 17.850 10.553 -23.877 1.00 84.69 80 LEU A O 1
ATOM 626 N N . ALA A 1 81 ? 17.251 8.711 -25.014 1.00 72.38 81 ALA A N 1
ATOM 627 C CA . ALA A 1 81 ? 17.946 9.096 -26.239 1.00 72.38 81 ALA A CA 1
ATOM 628 C C . ALA A 1 81 ? 17.307 10.322 -26.911 1.00 72.38 81 ALA A C 1
ATOM 630 O O . ALA A 1 81 ? 17.930 10.909 -27.790 1.00 72.38 81 ALA A O 1
ATOM 631 N N . GLY A 1 82 ? 16.117 10.744 -26.458 1.00 64.19 82 GLY A N 1
ATOM 632 C CA . GLY A 1 82 ? 15.354 11.795 -27.108 1.00 64.19 82 GLY A CA 1
ATOM 633 C C . GLY A 1 82 ? 14.961 11.383 -28.524 1.00 64.19 82 GLY A C 1
ATOM 634 O O . GLY A 1 82 ? 15.154 10.249 -28.942 1.00 64.19 82 GLY A O 1
ATOM 635 N N . GLN A 1 83 ? 14.359 12.313 -29.242 1.00 54.06 83 GLN A N 1
ATOM 636 C CA . GLN A 1 83 ? 14.009 12.161 -30.649 1.00 54.06 83 GLN A CA 1
ATOM 637 C C . GLN A 1 83 ? 15.231 11.956 -31.547 1.00 54.06 83 GLN A C 1
ATOM 639 O O . GLN A 1 83 ? 16.276 12.584 -31.262 1.00 54.06 83 GLN A O 1
#

Organism: NCBI:txid449393

pLDDT: mean 92.83, std 6.8, range [54.06, 97.88]

=== Feature glossary ===
A reading guide for the features in this record.

Start from the sequence.

  · This is the polypeptide sequence — one letter per residue, N-terminus first. Length ranges from a few dozen residues for small domains to over a thousand for large multi-domain proteins.

Fold it, and you get atomic coordinates and the backbone conformation that goes with them.

  · Structure coordinates are given as an mmCIF _atom_site loop: one row per atom with element, residue name, chain id, sequence number, and x/y/z position in Å. Only the four main-chain atoms per residue are included here; side chains are omitted to keep the record compact.

  · Backbone dihedral angles. Every residue except chain termini has a φ (preceding-C → N → Cα → C) and a ψ (N → Cα → C → next-N). They are reported in degrees following the IUPAC sign convention. Secondary structure is essentially a statement about which (φ, ψ) basin each residue occupies.

  · The SS8 string is DSSP's per-residue secondary-structure call. α-helix (H) means an i→i+4 H-bond ladder; β-strand (E) means the residue participates in a β-sheet; 3₁₀ (G) and π (I) are tighter and wider helices; T/S are turns/bends; '-' is loop.

  · SS3 is a coarse helix/strand/coil call (letters a/b/c) made by the P-SEA algorithm from inter-Cα distances and dihedrals. It is less detailed than DSSP but needs only Cα positions.

Summarize the fold with a handful of shape descriptors and a per-residue structural alphabet.

  · Radius of gyration (Rg) is the root-mean-square distance of Cα atoms from their centroid — a single number for overall size and compactness. A globular domain of N residues has Rg ≈ 2.2·N^0.38 Å; an extended or disordered chain has a much larger Rg. The Cα contact count is the number of residue pairs whose Cα atoms are within 8 Å and are more than four positions apart in sequence — a standard proxy for tertiary packing density. The bounding box is the smallest axis-aligned box enclosing all Cα atoms.

  · The Foldseek 3Di string encodes local tertiary geometry as a 20-letter alphabet — one character per residue — derived from the relative positions of nearby Cα atoms. Unlike the amino-acid sequence, 3Di is a direct function of the 3D structure, so two proteins with the same fold have similar 3Di strings even at low sequence identity.

  · Solvent-accessible surface area (SASA) is the area in Å² traced out by the centre of a 1.4 Å probe sphere (a water molecule) rolled over the protein's van der Waals surface (Shrake–Rupley / Lee–Richards construction). Buried residues have near-zero SASA; fully exposed residues can exceed 200 Å². The total SASA scales roughly with the number of surface residues.

Ask how reliable the model is.

  · pLDDT (predicted Local Distance Difference Test) is AlphaFold's per-residue confidence score, ranging from 0 to 100. Values above 90 indicate high confidence (typically well-packed cores); 70–90 is confident; 50–70 low confidence; below 50 usually means the region is disordered or the prediction is unreliable there. AlphaFold stores pLDDT in the mmCIF B-factor column.

  · B-factor (Debye–Waller factor) reflects atomic displacement in the crystal lattice. It is an experimental observable (units Å²), not a prediction; low values mean the atom is pinned down, high values mean it moves or is heterogeneous across the crystal.

  · Predicted Aligned Error (PAE) is an AlphaFold confidence matrix: entry (i, j) is the expected error in the position of residue j, in ångströms, when the prediction is superimposed on the true structure at residue i. Low PAE within a block of residues means that block is internally rigid and well-predicted; high PAE between two blocks means their relative placement is uncertain even if each block individually is confident.

Place it in context: what it resembles, what it is annotated as, and how it looks.

  · Nearest PDB neighbors are the top structural matches found by Foldseek when searching this structure against the entire Protein Data Bank. Each hit reports a TM-score (0 to 1; >0.5 almost always implies the same fold) and an E-value. These are *structural* homologs — they may share no detectable sequence similarity.

  · Functional annotations link the protein to curated databases. InterPro entries identify conserved domains and families by matching the sequence against member-database signatures (Pfam, PROSITE, CDD, …). Gene Ontology (GO) terms describe molecular function, biological process, and cellular component in a controlled vocabulary. CATH places the structure in a hierarchical fold classification (Class/Architecture/Topology/Homologous-superfamily). The organism is the source species.

  · Three diagnostic plots accompany the record. The Cα contact map visualizes the tertiary structure as a 2D adjacency matrix (8 Å cutoff, sequence-local contacts suppressed). The Ramachandran plot shows the distribution of backbone (φ, ψ) torsions, with points in the α and β basins reflecting secondary structure content. The PAE plot shows AlphaFold's inter-residue confidence as a color matrix.

  · Six rendered views show the 3D structure from the faces of a cube — i.e. along ±x, ±y, ±z. Rendering representation is drawn randomly per protein from cartoon (secondary-structure ribbons), sticks (backbone bonds), or molecular surface; coloring is either N→C rainbow (blue at the N-terminus through red at the C-terminus) or one color per chain.